Protein AF-A0A256YY49-F1 (afdb_monomer_lite)

pLDDT: mean 80.1, std 12.78, range [48.47, 95.75]

Secondary structure (DSSP, 8-state):
-HHHHHHHHHHHHHHHHHHHHHHHT-EEEEEEEEETTEEEEEEEESSS--EEEEEETTSGGG-SEEEEEEEEE-TTS-EEEEEEEEEBTTEEEEETHHHHHHHHHHHHHHHTTT--GGG-EEEEEEEEEEEETTEEEEEEEEEEEEHHHHHHT-

Foldseek 3Di:
DVVVVVVVVVVVVVVVVVVVVVQQPDWDFLDWFDDPQWIWTFTDGPNDAIKIKIAGNPPPQLQWKKKKWKWFQAPVRDIDTLDIFIDGSRMTIDRCPSVLVRLVRVVVVQVVVVHDQQPAWTWMWIWMWIQDPVGIDIDIDITTHRSCSNNVSD

Radius of gyration: 20.25 Å; chains: 1; bounding box: 56×56×43 Å

Structure (mmCIF, N/CA/C/O backbone):
data_AF-A0A256YY49-F1
#
_entry.id   AF-A0A256YY49-F1
#
loop_
_atom_site.group_PDB
_atom_site.id
_atom_site.type_symbol
_atom_site.label_atom_id
_atom_site.label_alt_id
_atom_site.label_comp_id
_atom_site.label_asym_id
_atom_site.label_entity_id
_atom_site.label_seq_id
_atom_site.pdbx_PDB_ins_code
_atom_site.Cartn_x
_atom_site.Cartn_y
_atom_site.Cartn_z
_atom_site.occupancy
_atom_site.B_iso_or_equiv
_atom_site.auth_seq_id
_atom_site.auth_comp_id
_atom_site.auth_asym_id
_atom_site.auth_atom_id
_atom_site.pdbx_PDB_model_num
ATOM 1 N N . MET A 1 1 ? 37.257 43.555 8.068 1.00 54.06 1 MET A N 1
ATOM 2 C CA . MET A 1 1 ? 36.412 42.591 8.815 1.00 54.06 1 MET A CA 1
ATOM 3 C C . MET A 1 1 ? 35.091 42.243 8.110 1.00 54.06 1 MET A C 1
ATOM 5 O O . MET A 1 1 ? 34.747 41.070 8.098 1.00 54.06 1 MET A O 1
ATOM 9 N N . GLY A 1 2 ? 34.393 43.181 7.447 1.00 57.31 2 GLY A N 1
ATOM 10 C CA . GLY A 1 2 ? 33.063 42.927 6.846 1.00 57.31 2 GLY A CA 1
ATOM 11 C C . GLY A 1 2 ? 32.983 41.907 5.692 1.00 57.31 2 GLY A C 1
ATOM 12 O O . GLY A 1 2 ? 32.001 41.183 5.590 1.00 57.31 2 GLY A O 1
ATOM 13 N N . ARG A 1 3 ? 34.029 41.765 4.863 1.00 58.84 3 ARG A N 1
ATOM 14 C CA . ARG A 1 3 ? 34.023 40.851 3.695 1.00 58.84 3 ARG A CA 1
ATOM 15 C C . ARG A 1 3 ? 34.008 39.357 4.057 1.00 58.84 3 ARG A C 1
ATOM 17 O O . ARG A 1 3 ? 33.450 38.565 3.314 1.00 58.84 3 ARG A O 1
ATOM 24 N N . ARG A 1 4 ? 34.602 38.971 5.197 1.00 58.81 4 ARG A N 1
ATOM 25 C CA . ARG A 1 4 ? 34.607 37.572 5.678 1.00 58.81 4 ARG A CA 1
ATOM 26 C C . ARG A 1 4 ? 33.250 37.165 6.260 1.00 58.81 4 ARG A C 1
ATOM 28 O O . ARG A 1 4 ? 32.815 36.042 6.049 1.00 58.81 4 ARG A O 1
ATOM 35 N N . ILE A 1 5 ? 32.562 38.096 6.925 1.00 62.00 5 ILE A N 1
ATOM 36 C CA . ILE A 1 5 ? 31.222 37.881 7.496 1.00 62.00 5 ILE A CA 1
ATOM 37 C C . ILE A 1 5 ? 30.175 37.747 6.379 1.00 62.00 5 ILE A C 1
ATOM 39 O O . ILE A 1 5 ? 29.324 36.867 6.436 1.00 62.00 5 ILE A O 1
ATOM 43 N N . LEU A 1 6 ? 30.299 38.544 5.312 1.00 64.56 6 LEU A N 1
ATOM 44 C CA . LEU A 1 6 ? 29.415 38.490 4.139 1.00 64.56 6 LEU A CA 1
ATOM 45 C C . LEU A 1 6 ? 29.473 37.164 3.362 1.00 64.56 6 LEU A C 1
ATOM 47 O O . LEU A 1 6 ? 28.496 36.817 2.711 1.00 64.56 6 LEU A O 1
ATOM 51 N N . ILE A 1 7 ? 30.582 36.420 3.438 1.00 73.62 7 ILE A N 1
ATOM 52 C CA . ILE A 1 7 ? 30.735 35.098 2.798 1.00 73.62 7 ILE A CA 1
ATOM 53 C C . ILE A 1 7 ? 30.249 33.970 3.724 1.00 73.62 7 ILE A C 1
ATOM 55 O O . ILE A 1 7 ? 29.753 32.951 3.253 1.00 73.62 7 ILE A O 1
ATOM 59 N N . LEU A 1 8 ? 30.328 34.156 5.044 1.00 78.44 8 LEU A N 1
ATOM 60 C CA . LEU A 1 8 ? 29.854 33.172 6.022 1.00 78.44 8 LEU A CA 1
ATOM 61 C C . LEU A 1 8 ? 28.327 33.019 6.015 1.00 78.44 8 LEU A C 1
ATOM 63 O O . LEU A 1 8 ? 27.832 31.906 6.153 1.00 78.44 8 LEU A O 1
ATOM 67 N N . ILE A 1 9 ? 27.585 34.111 5.814 1.00 82.88 9 ILE A N 1
ATOM 68 C CA . ILE A 1 9 ? 26.113 34.102 5.778 1.00 82.88 9 ILE A CA 1
ATOM 69 C C . ILE A 1 9 ? 25.551 33.188 4.669 1.00 82.88 9 ILE A C 1
ATOM 71 O O . ILE A 1 9 ? 24.741 32.318 4.993 1.00 82.88 9 ILE A O 1
ATOM 75 N N . PRO A 1 10 ? 25.956 33.304 3.386 1.00 82.19 10 PRO A N 1
ATOM 76 C CA . PRO A 1 10 ? 25.442 32.427 2.336 1.00 82.19 10 PRO A CA 1
ATOM 77 C C . PRO A 1 10 ? 25.858 30.967 2.537 1.00 82.19 10 PRO A C 1
ATOM 79 O O . PRO A 1 10 ? 25.055 30.080 2.268 1.00 82.19 10 PRO A O 1
ATOM 82 N N . ILE A 1 11 ? 27.056 30.698 3.069 1.00 84.75 11 ILE A N 1
ATOM 83 C CA . ILE A 1 11 ? 27.491 29.329 3.395 1.00 84.75 11 ILE A CA 1
ATOM 84 C C . ILE A 1 11 ? 26.609 28.733 4.498 1.00 84.75 11 ILE A C 1
ATOM 86 O O . ILE A 1 11 ? 26.159 27.596 4.375 1.00 84.75 11 ILE A O 1
ATOM 90 N N . LEU A 1 12 ? 26.316 29.501 5.550 1.00 87.12 12 LEU A N 1
ATOM 91 C CA . LEU A 1 12 ? 25.451 29.061 6.643 1.00 87.12 12 LEU A CA 1
ATOM 92 C C . LEU A 1 12 ? 24.020 28.789 6.155 1.00 87.12 12 LEU A C 1
ATOM 94 O O . LEU A 1 12 ? 23.436 27.776 6.524 1.00 87.12 12 LEU A O 1
ATOM 98 N N . LEU A 1 13 ? 23.476 29.649 5.289 1.00 84.31 13 LEU A N 1
ATOM 99 C CA . LEU A 1 13 ? 22.154 29.457 4.682 1.00 84.31 13 LEU A CA 1
ATOM 100 C C . LEU A 1 13 ? 22.101 28.219 3.782 1.00 84.31 13 LEU A C 1
ATOM 102 O O . LEU A 1 13 ? 21.095 27.513 3.765 1.00 84.31 13 LEU A O 1
ATOM 106 N N . LEU A 1 14 ? 23.177 27.937 3.047 1.00 85.31 14 LEU A N 1
ATOM 107 C CA . LEU A 1 14 ? 23.266 26.771 2.173 1.00 85.31 14 LEU A CA 1
ATOM 108 C C . LEU A 1 14 ? 23.368 25.481 2.996 1.00 85.31 14 LEU A C 1
ATOM 110 O O . LEU A 1 14 ? 22.629 24.536 2.739 1.00 85.31 14 LEU A O 1
ATOM 114 N N . MET A 1 15 ? 24.188 25.479 4.050 1.00 82.75 15 MET A N 1
ATOM 115 C CA . MET A 1 15 ? 24.263 24.378 5.016 1.00 82.75 15 MET A CA 1
ATOM 116 C C . MET A 1 15 ? 22.924 24.148 5.724 1.00 82.75 15 MET A C 1
ATOM 118 O O . MET A 1 15 ? 22.487 23.008 5.849 1.00 82.75 15 MET A O 1
ATOM 122 N N . PHE A 1 16 ? 22.238 25.217 6.135 1.00 83.44 16 PHE A N 1
ATOM 123 C CA . PHE A 1 16 ? 20.910 25.128 6.739 1.00 83.44 16 PHE A CA 1
ATOM 124 C C . PHE A 1 16 ? 19.890 24.526 5.767 1.00 83.44 16 PHE A C 1
ATOM 126 O O . PHE A 1 16 ? 19.182 23.596 6.138 1.00 83.44 16 PHE A O 1
ATOM 133 N N . ASN A 1 17 ? 19.869 24.970 4.506 1.00 76.44 17 ASN A N 1
ATOM 134 C CA . ASN A 1 17 ? 19.006 24.387 3.474 1.00 76.44 17 ASN A CA 1
ATOM 135 C C . ASN A 1 17 ? 19.292 22.901 3.238 1.00 76.44 17 ASN A C 1
ATOM 137 O O . ASN A 1 17 ? 18.356 22.117 3.113 1.00 76.44 17 ASN A O 1
ATOM 141 N N . VAL A 1 18 ? 20.565 22.497 3.199 1.00 76.81 18 VAL A N 1
ATOM 142 C CA . VAL A 1 18 ? 20.947 21.086 3.034 1.00 76.81 18 VAL A CA 1
ATOM 143 C C . VAL A 1 18 ? 20.463 20.249 4.215 1.00 76.81 18 VAL A C 1
ATOM 145 O O . VAL A 1 18 ? 19.882 19.189 4.003 1.00 76.81 18 VAL A O 1
ATOM 148 N N . VAL A 1 19 ? 20.643 20.729 5.448 1.00 76.00 19 VAL A N 1
ATOM 149 C CA . VAL A 1 19 ? 20.190 20.027 6.658 1.00 76.00 19 VAL A CA 1
ATOM 150 C C . VAL A 1 19 ? 18.664 19.942 6.713 1.00 76.00 19 VAL A C 1
ATOM 152 O O . VAL A 1 19 ? 18.126 18.875 6.991 1.00 76.00 19 VAL A O 1
ATOM 155 N N . VAL A 1 20 ? 17.958 21.030 6.399 1.00 68.25 20 VAL A N 1
ATOM 156 C CA . VAL A 1 20 ? 16.490 21.056 6.346 1.00 68.25 20 VAL A CA 1
ATOM 157 C C . VAL A 1 20 ? 15.970 20.107 5.265 1.00 68.25 20 VAL A C 1
ATOM 159 O O . VAL A 1 20 ? 15.093 19.300 5.552 1.00 68.25 20 VAL A O 1
ATOM 162 N N . ASN A 1 21 ? 16.550 20.113 4.061 1.00 60.00 21 ASN A N 1
ATOM 163 C CA . ASN A 1 21 ? 16.180 19.155 3.018 1.00 60.00 21 ASN A CA 1
ATOM 164 C C . ASN A 1 21 ? 16.488 17.714 3.422 1.00 60.00 21 ASN A C 1
ATOM 166 O O . ASN A 1 21 ? 15.679 16.830 3.157 1.00 60.00 21 ASN A O 1
ATOM 170 N N . ALA A 1 22 ? 17.629 17.457 4.060 1.00 61.94 22 ALA A N 1
ATOM 171 C CA . ALA A 1 22 ? 17.951 16.125 4.551 1.00 61.94 22 ALA A CA 1
ATOM 172 C C . ALA A 1 22 ? 16.899 15.654 5.562 1.00 61.94 22 ALA A C 1
ATOM 174 O O . ALA A 1 22 ? 16.396 14.550 5.409 1.00 61.94 22 ALA A O 1
ATOM 175 N N . LEU A 1 23 ? 16.510 16.509 6.518 1.00 58.78 23 LEU A N 1
ATOM 176 C CA . LEU A 1 23 ? 15.482 16.237 7.530 1.00 58.78 23 LEU A CA 1
ATOM 177 C C . LEU A 1 23 ? 14.086 16.011 6.931 1.00 58.78 23 LEU A C 1
ATOM 179 O O . LEU A 1 23 ? 13.388 15.094 7.357 1.00 58.78 23 LEU A O 1
ATOM 183 N N . ILE A 1 24 ? 13.681 16.812 5.941 1.00 55.12 24 ILE A N 1
ATOM 184 C CA . ILE A 1 24 ? 12.397 16.655 5.234 1.00 55.12 24 ILE A CA 1
ATOM 185 C C . ILE A 1 24 ? 12.346 15.322 4.477 1.00 55.12 24 ILE A C 1
ATOM 187 O O . ILE A 1 24 ? 11.301 14.676 4.451 1.00 55.12 24 ILE A O 1
ATOM 191 N N . ASN A 1 25 ? 13.475 14.891 3.911 1.00 55.78 25 ASN A N 1
ATOM 192 C CA . ASN A 1 25 ? 13.580 13.656 3.136 1.00 55.78 25 ASN A CA 1
ATOM 193 C C . ASN A 1 25 ? 13.935 12.417 3.980 1.00 55.78 25 ASN A C 1
ATOM 195 O O . ASN A 1 25 ? 14.171 11.351 3.410 1.00 55.78 25 ASN A O 1
ATOM 199 N N . ILE A 1 26 ? 13.979 12.515 5.318 1.00 59.94 26 ILE A N 1
ATOM 200 C CA . ILE A 1 26 ? 14.097 11.323 6.169 1.00 59.94 26 ILE A CA 1
ATOM 201 C C . ILE A 1 26 ? 12.796 10.531 6.049 1.00 59.94 26 ILE A C 1
ATOM 203 O O . ILE A 1 26 ? 11.771 10.902 6.621 1.00 59.94 26 ILE A O 1
ATOM 207 N N . GLU A 1 27 ? 12.860 9.428 5.309 1.00 63.06 27 GLU A N 1
ATOM 208 C CA . GLU A 1 27 ? 11.808 8.424 5.219 1.00 63.06 27 GLU A CA 1
ATOM 209 C C . GLU A 1 27 ? 12.081 7.307 6.234 1.00 63.06 27 GLU A C 1
ATOM 211 O O . GLU A 1 27 ? 13.087 6.601 6.148 1.00 63.06 27 GLU A O 1
ATOM 216 N N . ALA A 1 28 ? 11.176 7.119 7.193 1.00 59.12 28 ALA A N 1
ATOM 217 C CA . ALA A 1 28 ? 11.199 5.988 8.112 1.00 59.12 28 ALA A CA 1
ATOM 218 C C . ALA A 1 28 ? 10.183 4.924 7.659 1.00 59.12 28 ALA A C 1
ATOM 220 O O . ALA A 1 28 ? 9.021 5.262 7.404 1.00 59.12 28 ALA A O 1
ATOM 221 N N . PRO A 1 29 ? 10.570 3.640 7.554 1.00 62.69 29 PRO A N 1
ATOM 222 C CA . PRO A 1 29 ? 9.625 2.585 7.219 1.00 62.69 29 PRO A CA 1
ATOM 223 C C . PRO A 1 29 ? 8.646 2.357 8.375 1.00 62.69 29 PRO A C 1
ATOM 225 O O . PRO A 1 29 ? 9.047 2.005 9.480 1.00 62.69 29 PRO A O 1
ATOM 228 N N . ILE A 1 30 ? 7.353 2.532 8.102 1.00 61.28 30 ILE A N 1
ATOM 229 C CA . ILE A 1 30 ? 6.262 2.121 8.993 1.00 61.28 30 ILE A CA 1
ATOM 230 C C . ILE A 1 30 ? 6.048 0.607 8.867 1.00 61.28 30 ILE A C 1
ATOM 232 O O . ILE A 1 30 ? 5.884 -0.091 9.866 1.00 61.28 30 ILE A O 1
ATOM 236 N N . GLU A 1 31 ? 6.039 0.092 7.636 1.00 64.62 31 GLU A N 1
ATOM 237 C CA . GLU A 1 31 ? 5.813 -1.327 7.362 1.00 64.62 31 GLU A CA 1
ATOM 238 C C . GLU A 1 31 ? 6.545 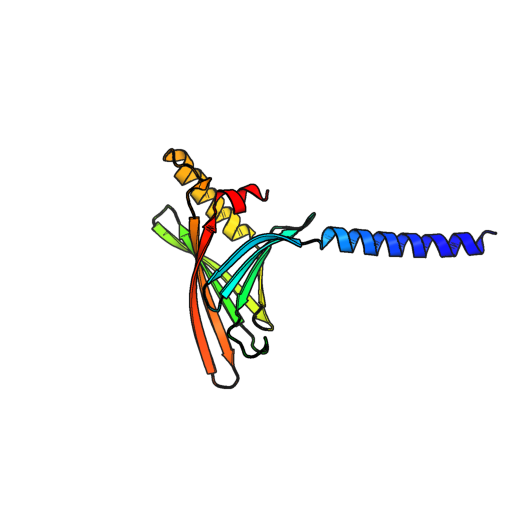-1.754 6.085 1.00 64.62 31 GLU A C 1
ATOM 240 O O . GLU A 1 31 ? 6.531 -1.044 5.080 1.00 64.62 31 GLU A O 1
ATOM 245 N N . VAL A 1 32 ? 7.203 -2.914 6.128 1.00 70.88 32 VAL A N 1
ATOM 246 C CA . VAL A 1 32 ? 7.855 -3.531 4.966 1.00 70.88 32 VAL A CA 1
ATOM 247 C C . VAL A 1 32 ? 7.292 -4.931 4.793 1.00 70.88 32 VAL A C 1
ATOM 249 O O . VAL A 1 32 ? 7.479 -5.805 5.638 1.00 70.88 32 VAL A O 1
ATOM 252 N N . CYS A 1 33 ? 6.618 -5.144 3.673 1.00 65.69 33 CYS A N 1
ATOM 253 C CA . CYS A 1 33 ? 5.908 -6.369 3.352 1.00 65.69 33 CYS A CA 1
ATOM 254 C C . CYS A 1 33 ? 6.493 -6.973 2.077 1.00 65.69 33 CYS A C 1
ATOM 256 O O . CYS A 1 33 ? 6.363 -6.391 1.004 1.00 65.69 33 CYS A O 1
ATOM 258 N N . THR A 1 34 ? 7.132 -8.142 2.165 1.00 71.75 34 THR A N 1
ATOM 259 C CA . THR A 1 34 ? 7.666 -8.843 0.983 1.00 71.75 34 THR A CA 1
ATOM 260 C C . THR A 1 34 ? 6.851 -10.095 0.691 1.00 71.75 34 THR A C 1
ATOM 262 O O . THR A 1 34 ? 6.750 -10.983 1.531 1.00 71.75 34 THR A O 1
ATOM 265 N N . TYR A 1 35 ? 6.301 -10.166 -0.520 1.00 66.44 35 TYR A N 1
ATOM 266 C CA . TYR A 1 35 ? 5.473 -11.261 -1.015 1.00 66.44 35 TYR A CA 1
ATOM 267 C C . TYR A 1 35 ? 5.995 -11.745 -2.370 1.00 66.44 35 TYR A C 1
ATOM 269 O O . TYR A 1 35 ? 5.605 -11.256 -3.434 1.00 66.44 35 TYR A O 1
ATOM 277 N N . GLY A 1 36 ? 6.898 -12.729 -2.328 1.00 71.69 36 GLY A N 1
ATOM 278 C CA . GLY A 1 36 ? 7.609 -13.218 -3.510 1.00 71.69 36 GLY A CA 1
ATOM 279 C C . GLY A 1 36 ? 8.416 -12.095 -4.159 1.00 71.69 36 GLY A C 1
ATOM 280 O O . GLY A 1 36 ? 9.283 -11.503 -3.521 1.00 71.69 36 GLY A O 1
ATOM 281 N N . ASN A 1 37 ? 8.080 -11.769 -5.407 1.00 72.25 37 ASN A N 1
ATOM 282 C CA . ASN A 1 37 ? 8.807 -10.786 -6.212 1.00 72.25 37 ASN A CA 1
ATOM 283 C C . ASN A 1 37 ? 8.311 -9.344 -5.998 1.00 72.25 37 ASN A C 1
ATOM 285 O O . ASN A 1 37 ? 8.785 -8.436 -6.673 1.00 72.25 37 ASN A O 1
ATOM 289 N N . VAL A 1 38 ? 7.368 -9.109 -5.077 1.00 72.31 38 VAL A N 1
ATOM 290 C CA . VAL A 1 38 ? 6.858 -7.769 -4.753 1.00 72.31 38 VAL A CA 1
ATOM 291 C C . VAL A 1 38 ? 7.203 -7.422 -3.312 1.00 72.31 38 VAL A C 1
ATOM 293 O O . VAL A 1 38 ? 6.830 -8.135 -2.383 1.00 72.31 38 VAL A O 1
ATOM 296 N N . THR A 1 39 ? 7.884 -6.301 -3.124 1.00 78.19 39 THR A N 1
ATOM 297 C CA . THR A 1 39 ? 8.129 -5.684 -1.824 1.00 78.19 39 THR A CA 1
ATOM 298 C C . THR A 1 39 ? 7.373 -4.370 -1.758 1.00 78.19 39 THR A C 1
ATOM 300 O O . THR A 1 39 ? 7.547 -3.495 -2.596 1.00 78.19 39 THR A O 1
ATOM 303 N N . VAL A 1 40 ? 6.542 -4.223 -0.741 1.00 73.94 40 VAL A N 1
ATOM 304 C CA . VAL A 1 40 ? 5.818 -2.997 -0.443 1.00 73.94 40 VAL A CA 1
ATOM 305 C C . VAL A 1 40 ? 6.454 -2.353 0.771 1.00 73.94 40 VAL A C 1
ATOM 307 O O . VAL A 1 40 ? 6.511 -2.965 1.836 1.00 73.94 40 VAL A O 1
ATOM 310 N N . ASN A 1 41 ? 6.900 -1.115 0.608 1.00 77.75 41 ASN A N 1
ATOM 311 C CA . ASN A 1 41 ? 7.389 -0.283 1.690 1.00 77.75 41 ASN A CA 1
ATOM 312 C C . ASN A 1 41 ? 6.370 0.817 1.944 1.00 77.75 41 ASN A C 1
ATOM 314 O O . ASN A 1 41 ? 6.095 1.638 1.068 1.00 77.75 41 ASN A O 1
ATOM 318 N N . TYR A 1 42 ? 5.848 0.858 3.157 1.00 68.12 42 TYR A N 1
ATOM 319 C CA . TYR A 1 42 ? 5.105 1.997 3.642 1.00 68.12 42 TYR A CA 1
ATOM 320 C C . TYR A 1 42 ? 6.041 2.917 4.407 1.00 68.12 42 TYR A C 1
ATOM 322 O O . TYR A 1 42 ? 6.632 2.514 5.409 1.00 68.12 42 TYR A O 1
ATOM 330 N N . LEU A 1 43 ? 6.213 4.132 3.902 1.00 70.31 43 LEU A N 1
ATOM 331 C CA . LEU A 1 43 ? 7.204 5.081 4.382 1.00 70.31 43 LEU A CA 1
ATOM 332 C C . LEU A 1 43 ? 6.496 6.313 4.943 1.00 70.31 43 LEU A C 1
ATOM 334 O O . LEU A 1 43 ? 5.569 6.846 4.330 1.00 70.31 43 LEU A O 1
ATOM 338 N N . ARG A 1 44 ? 6.958 6.782 6.101 1.00 67.69 44 ARG A N 1
ATOM 339 C CA . ARG A 1 44 ? 6.607 8.089 6.658 1.00 67.69 44 ARG A CA 1
ATOM 340 C C . ARG A 1 44 ? 7.773 9.028 6.433 1.00 67.69 44 ARG A C 1
ATOM 342 O O . ARG A 1 44 ? 8.864 8.748 6.927 1.00 67.69 44 ARG A O 1
ATOM 349 N N . GLY A 1 45 ? 7.552 10.139 5.745 1.00 59.50 45 GLY A N 1
ATOM 350 C CA . GLY A 1 45 ? 8.498 11.243 5.837 1.00 59.50 45 GLY A CA 1
ATOM 351 C C . GLY A 1 45 ? 8.320 11.995 7.150 1.00 59.50 45 GLY A C 1
ATOM 352 O O . GLY A 1 45 ? 7.201 12.126 7.646 1.00 59.50 45 GLY A O 1
ATOM 353 N N . LEU A 1 46 ? 9.412 12.510 7.715 1.00 55.66 46 LEU A N 1
ATOM 354 C CA . LEU A 1 46 ? 9.362 13.292 8.957 1.00 55.66 46 LEU A CA 1
ATOM 355 C C . LEU A 1 46 ? 8.467 14.544 8.825 1.00 55.66 46 LEU A C 1
ATOM 357 O O . LEU A 1 46 ? 7.808 14.941 9.783 1.00 55.66 46 LEU A O 1
ATOM 361 N N . PHE A 1 47 ? 8.428 15.132 7.623 1.00 55.41 47 PHE A N 1
ATOM 362 C CA . PHE A 1 47 ? 7.641 16.322 7.273 1.00 55.41 47 PHE A CA 1
ATOM 363 C C . PHE A 1 47 ? 6.878 16.184 5.940 1.00 55.41 47 PHE A C 1
ATOM 365 O O . PHE A 1 47 ? 6.390 17.184 5.415 1.00 55.41 47 PHE A O 1
ATOM 372 N N . SER A 1 48 ? 6.788 14.979 5.365 1.00 59.25 48 SER A N 1
ATOM 373 C CA . SER A 1 48 ? 6.093 14.730 4.091 1.00 59.25 48 SER A CA 1
ATOM 374 C C . SER A 1 48 ? 4.920 13.758 4.251 1.00 59.25 48 SER A C 1
ATOM 376 O O . SER A 1 48 ? 4.791 13.070 5.267 1.00 59.25 48 SER A O 1
ATOM 378 N N . GLU A 1 49 ? 4.024 13.738 3.258 1.00 67.19 49 GLU A N 1
ATOM 379 C CA . GLU A 1 49 ? 2.913 12.783 3.216 1.00 67.19 49 GLU A CA 1
ATOM 380 C C . GLU A 1 49 ? 3.431 11.338 3.258 1.00 67.19 49 GLU A C 1
ATOM 382 O O . GLU A 1 49 ? 4.527 11.032 2.791 1.00 67.19 49 GLU A O 1
ATOM 387 N N . GLN A 1 50 ? 2.626 10.427 3.806 1.00 71.44 50 GLN A N 1
ATOM 388 C CA . GLN A 1 50 ? 2.952 9.003 3.780 1.00 71.44 50 GLN A CA 1
ATOM 389 C C . GLN A 1 50 ? 3.033 8.516 2.325 1.00 71.44 50 GLN A C 1
ATOM 391 O O . GLN A 1 50 ? 2.133 8.760 1.515 1.00 71.44 50 GLN A O 1
ATOM 396 N N . VAL A 1 51 ? 4.109 7.800 2.000 1.00 71.62 51 VAL A N 1
ATOM 397 C CA . VAL A 1 51 ? 4.365 7.271 0.658 1.00 71.62 51 VAL A CA 1
ATOM 398 C C . VAL A 1 51 ? 4.236 5.757 0.689 1.00 71.62 51 VAL A C 1
ATOM 400 O O . VAL A 1 51 ? 4.854 5.068 1.502 1.00 71.62 51 VAL A O 1
ATOM 403 N N . PHE A 1 52 ? 3.444 5.228 -0.237 1.00 78.50 52 PHE A N 1
ATOM 404 C CA . PHE A 1 52 ? 3.359 3.800 -0.493 1.00 78.50 52 PHE A CA 1
ATOM 405 C C . PHE A 1 52 ? 4.300 3.478 -1.658 1.00 78.50 52 PHE A C 1
ATOM 407 O O . PHE A 1 52 ? 4.083 3.917 -2.783 1.00 78.50 52 PHE A O 1
ATOM 414 N N . ARG A 1 53 ? 5.394 2.762 -1.401 1.00 82.19 53 ARG A N 1
ATOM 415 C CA . ARG A 1 53 ? 6.374 2.387 -2.427 1.00 82.19 53 ARG A CA 1
ATOM 416 C C . ARG A 1 53 ? 6.231 0.910 -2.748 1.00 82.19 53 ARG A C 1
ATOM 418 O O . ARG A 1 53 ? 6.348 0.067 -1.864 1.00 82.19 53 ARG A O 1
ATOM 425 N N . VAL A 1 54 ? 6.031 0.595 -4.019 1.00 77.69 54 VAL A N 1
ATOM 426 C CA . VAL A 1 54 ? 5.985 -0.782 -4.515 1.00 77.69 54 VAL A CA 1
ATOM 427 C C . VAL A 1 54 ? 7.263 -1.046 -5.294 1.00 77.69 54 VAL A C 1
ATOM 429 O O . VAL A 1 54 ? 7.594 -0.319 -6.223 1.00 77.69 54 VAL A O 1
ATOM 432 N N . ILE A 1 55 ? 7.993 -2.077 -4.895 1.00 78.00 55 ILE A N 1
ATOM 433 C CA . ILE A 1 55 ? 9.238 -2.524 -5.510 1.00 78.00 55 ILE A CA 1
ATOM 434 C C . ILE A 1 55 ? 8.987 -3.908 -6.090 1.00 78.00 55 ILE A C 1
ATOM 436 O O . ILE A 1 55 ? 8.624 -4.838 -5.372 1.00 78.00 55 ILE A O 1
ATOM 440 N N . ILE A 1 56 ? 9.205 -4.057 -7.387 1.00 75.06 56 ILE A N 1
ATOM 441 C CA . ILE A 1 56 ? 9.010 -5.306 -8.112 1.00 75.06 56 ILE A CA 1
ATOM 442 C C . ILE A 1 56 ? 10.389 -5.849 -8.472 1.00 75.06 56 ILE A C 1
ATOM 444 O O . ILE A 1 56 ? 11.078 -5.335 -9.348 1.00 75.06 56 ILE A O 1
ATOM 448 N N . ARG A 1 57 ? 10.802 -6.895 -7.755 1.00 66.12 57 ARG A N 1
ATOM 449 C CA . ARG A 1 57 ? 12.139 -7.505 -7.807 1.00 66.12 57 ARG A CA 1
ATOM 450 C C . ARG A 1 57 ? 12.345 -8.465 -8.985 1.00 66.12 57 ARG A C 1
ATOM 452 O O . ARG A 1 57 ? 13.411 -9.055 -9.092 1.00 66.12 57 ARG A O 1
ATOM 459 N N . ASP A 1 58 ? 11.350 -8.620 -9.855 1.00 59.56 58 ASP A N 1
ATOM 460 C CA . ASP A 1 58 ? 11.367 -9.590 -10.966 1.00 59.56 58 ASP A CA 1
ATOM 461 C C . ASP A 1 58 ? 12.062 -9.074 -12.236 1.00 59.56 58 ASP A C 1
ATOM 463 O O . ASP A 1 58 ? 12.444 -9.816 -13.137 1.00 59.56 58 ASP A O 1
ATOM 467 N N . SER A 1 59 ? 12.238 -7.763 -12.334 1.00 51.31 59 SER A N 1
ATOM 468 C CA . SER A 1 59 ? 12.812 -7.137 -13.514 1.00 51.31 59 SER A CA 1
ATOM 469 C C . SER A 1 59 ? 14.332 -7.158 -13.364 1.00 51.31 59 SER A C 1
ATOM 471 O O . SER A 1 59 ? 14.855 -6.323 -12.635 1.00 51.31 59 SER A O 1
ATOM 473 N N . LEU A 1 60 ? 15.021 -8.115 -13.995 1.00 52.84 60 LEU A N 1
ATOM 474 C CA . LEU A 1 60 ? 16.438 -8.079 -14.413 1.00 52.84 60 LEU A CA 1
ATOM 475 C C . LEU A 1 60 ? 17.190 -6.777 -14.027 1.00 52.84 60 LEU A C 1
ATOM 477 O O . LEU A 1 60 ? 17.339 -5.877 -14.849 1.00 52.84 60 LEU A O 1
ATOM 481 N N . ASN A 1 61 ? 17.633 -6.655 -12.768 1.00 54.78 61 ASN A N 1
ATOM 482 C CA . ASN A 1 61 ? 18.340 -5.478 -12.229 1.00 54.78 61 ASN A CA 1
ATOM 483 C C . ASN A 1 61 ? 17.648 -4.105 -12.404 1.00 54.78 61 ASN A C 1
ATOM 485 O O . ASN A 1 61 ? 18.320 -3.102 -12.623 1.00 54.78 61 ASN A O 1
ATOM 489 N N . GLY A 1 62 ? 16.321 -4.030 -12.282 1.00 58.31 62 GLY A N 1
ATOM 490 C CA . GLY A 1 62 ? 15.591 -2.758 -12.326 1.00 58.31 62 GLY A CA 1
ATOM 491 C C . GLY A 1 62 ? 15.735 -2.033 -13.666 1.00 58.31 62 GLY A C 1
ATOM 492 O O . GLY A 1 62 ? 15.925 -0.827 -13.687 1.00 58.31 62 GLY A O 1
ATOM 493 N N . ALA A 1 63 ? 15.700 -2.749 -14.790 1.00 65.19 63 ALA A N 1
ATOM 494 C CA . ALA A 1 63 ? 15.853 -2.138 -16.114 1.00 65.19 63 ALA A CA 1
ATOM 495 C C . ALA A 1 63 ? 14.521 -1.818 -16.816 1.00 65.19 63 ALA A C 1
ATOM 497 O O . ALA A 1 63 ? 14.530 -1.198 -17.878 1.00 65.19 63 ALA A O 1
ATOM 498 N N . TYR A 1 64 ? 13.383 -2.264 -16.273 1.00 77.19 64 TYR A N 1
ATOM 499 C CA . TYR A 1 64 ? 12.106 -2.208 -16.983 1.00 77.19 64 TYR A CA 1
ATOM 500 C C . TYR A 1 64 ? 11.099 -1.266 -16.338 1.00 77.19 64 TYR A C 1
ATOM 502 O O . TYR A 1 64 ? 10.953 -1.211 -15.113 1.00 77.19 64 TYR A O 1
ATOM 510 N N . SER A 1 65 ? 10.369 -0.556 -17.200 1.00 83.56 65 SER A N 1
ATOM 511 C CA . SER A 1 65 ? 9.220 0.248 -16.808 1.00 83.56 65 SER A CA 1
ATOM 512 C C . SER A 1 65 ? 8.081 -0.660 -16.364 1.00 83.56 65 SER A C 1
ATOM 514 O O . SER A 1 65 ? 7.808 -1.704 -16.970 1.00 83.56 65 SER A O 1
ATOM 516 N N . VAL A 1 66 ? 7.403 -0.246 -15.300 1.00 88.25 66 VAL A N 1
ATOM 517 C CA . VAL A 1 66 ? 6.320 -1.022 -14.710 1.00 88.25 66 VAL A CA 1
ATOM 518 C C . VAL A 1 66 ? 5.117 -0.133 -14.480 1.00 88.25 66 VAL A C 1
ATOM 520 O O . VAL A 1 66 ? 5.234 0.952 -13.921 1.00 88.25 66 VAL A O 1
ATOM 523 N N . VAL A 1 67 ? 3.943 -0.604 -14.880 1.00 90.56 67 VAL A N 1
ATOM 524 C CA . VAL A 1 67 ? 2.670 0.041 -14.562 1.00 90.56 67 VAL A CA 1
ATOM 525 C C . VAL A 1 67 ? 2.020 -0.743 -13.436 1.00 90.56 67 VAL A C 1
ATOM 527 O O . VAL A 1 67 ? 1.744 -1.926 -13.602 1.00 90.56 67 VAL A O 1
ATOM 530 N N . VAL A 1 68 ? 1.778 -0.105 -12.295 1.00 91.25 68 VAL A N 1
ATOM 531 C CA . VAL A 1 68 ? 1.112 -0.710 -11.139 1.00 91.25 68 VAL A CA 1
ATOM 532 C C . VAL A 1 68 ? -0.263 -0.095 -10.953 1.00 91.25 68 VAL A C 1
ATOM 534 O O . VAL A 1 68 ? -0.383 1.104 -10.713 1.00 91.25 68 VAL A O 1
ATOM 537 N N . THR A 1 69 ? -1.290 -0.933 -10.978 1.00 93.56 69 THR A N 1
ATOM 538 C CA . THR A 1 69 ? -2.640 -0.589 -10.546 1.00 93.56 69 THR A CA 1
ATOM 539 C C . THR A 1 69 ? -2.916 -1.212 -9.186 1.00 93.56 69 THR A C 1
ATOM 541 O O . THR A 1 69 ? -2.658 -2.397 -8.955 1.00 93.56 69 THR A O 1
ATOM 544 N N . ILE A 1 70 ? -3.443 -0.406 -8.270 1.00 94.00 70 ILE A N 1
ATOM 545 C CA . ILE A 1 70 ? -3.731 -0.825 -6.901 1.00 94.00 70 ILE A CA 1
ATOM 546 C C . ILE A 1 70 ? -5.230 -0.897 -6.696 1.00 94.00 70 ILE A C 1
ATOM 548 O O . ILE A 1 70 ? -5.952 0.049 -7.010 1.00 94.00 70 ILE A O 1
ATOM 552 N N . TYR A 1 71 ? -5.670 -1.982 -6.075 1.00 94.81 71 TYR A N 1
ATOM 553 C CA . TYR A 1 71 ? -7.041 -2.167 -5.642 1.00 94.81 71 TYR A CA 1
ATOM 554 C C . TYR A 1 71 ? -7.100 -2.507 -4.160 1.00 94.81 71 TYR A C 1
ATOM 556 O O . TYR A 1 71 ? -6.160 -3.049 -3.578 1.00 94.81 71 TYR A O 1
ATOM 564 N N . VAL A 1 72 ? -8.242 -2.233 -3.550 1.00 94.69 72 VAL A N 1
ATOM 565 C CA . VAL A 1 72 ? -8.541 -2.651 -2.184 1.00 94.69 72 VAL A CA 1
ATOM 566 C C . VAL A 1 72 ? -9.955 -3.208 -2.129 1.00 94.69 72 VAL A C 1
ATOM 568 O O . VAL A 1 72 ? -10.868 -2.687 -2.772 1.00 94.69 72 VAL A O 1
ATOM 571 N N . TRP A 1 73 ? -10.135 -4.285 -1.371 1.00 92.56 73 TRP A N 1
ATOM 572 C CA . TRP A 1 73 ? -11.469 -4.771 -1.043 1.00 92.56 73 TRP A CA 1
ATOM 573 C C . TRP A 1 73 ? -12.076 -3.837 -0.001 1.00 92.56 73 TRP A C 1
ATOM 575 O O . TRP A 1 73 ? -11.462 -3.623 1.038 1.00 92.56 73 TRP A O 1
ATOM 585 N N . MET A 1 74 ? -13.260 -3.291 -0.251 1.00 94.81 74 MET A N 1
ATOM 586 C CA . MET A 1 74 ? -13.935 -2.337 0.630 1.00 94.81 74 MET A CA 1
ATOM 587 C C . MET A 1 74 ? -14.965 -3.026 1.545 1.00 94.81 74 MET A C 1
ATOM 589 O O . MET A 1 74 ? -15.500 -4.084 1.197 1.00 94.81 74 MET A O 1
ATOM 593 N N . PRO A 1 75 ? -15.317 -2.434 2.703 1.00 92.81 75 PRO A N 1
ATOM 594 C CA . PRO A 1 75 ? -16.310 -3.014 3.615 1.00 92.81 75 PRO A CA 1
ATOM 595 C C . PRO A 1 75 ? -17.688 -3.244 2.974 1.00 92.81 75 PRO A C 1
ATOM 597 O O . PRO A 1 75 ? -18.429 -4.137 3.380 1.00 92.81 75 PRO A O 1
ATOM 600 N N . ASN A 1 76 ? -18.021 -2.455 1.949 1.00 92.50 76 ASN A N 1
ATOM 601 C CA . ASN A 1 76 ? -19.258 -2.554 1.172 1.00 92.50 76 ASN A CA 1
ATOM 602 C C . ASN A 1 76 ? -19.272 -3.723 0.161 1.00 92.50 76 ASN A C 1
ATOM 604 O O . ASN A 1 76 ? -20.249 -3.860 -0.569 1.00 92.50 76 ASN A O 1
ATOM 608 N N . ARG A 1 77 ? -18.243 -4.588 0.160 1.00 90.50 77 ARG A N 1
ATOM 609 C CA . ARG A 1 77 ? -18.052 -5.749 -0.738 1.00 90.50 77 ARG A CA 1
ATOM 610 C C . ARG A 1 77 ? -17.601 -5.407 -2.158 1.00 90.50 77 ARG A C 1
ATOM 612 O O . ARG A 1 77 ? -17.506 -6.310 -2.984 1.00 90.50 77 ARG A O 1
ATOM 619 N N . GLU A 1 78 ? -17.290 -4.149 -2.441 1.00 93.81 78 GLU A N 1
ATOM 620 C CA . GLU A 1 78 ? -16.749 -3.746 -3.737 1.00 93.81 78 GLU A CA 1
ATOM 621 C C . GLU A 1 78 ? -15.219 -3.808 -3.744 1.00 93.81 78 GLU A C 1
ATOM 623 O O . GLU A 1 78 ? -14.558 -3.597 -2.726 1.00 93.81 78 GLU A O 1
ATOM 628 N N . VAL A 1 79 ? -14.641 -4.061 -4.918 1.00 92.75 79 VAL A N 1
ATOM 629 C CA . VAL A 1 79 ? -13.205 -3.886 -5.153 1.00 92.75 79 VAL A CA 1
ATOM 630 C C . VAL A 1 79 ? -13.007 -2.507 -5.765 1.00 92.75 79 VAL A C 1
ATOM 632 O O . VAL A 1 79 ? -13.475 -2.238 -6.869 1.00 92.75 79 VAL A O 1
ATOM 635 N N . LYS A 1 80 ? -12.323 -1.623 -5.040 1.00 94.75 80 LYS A N 1
ATOM 636 C CA . LYS A 1 80 ? -12.117 -0.230 -5.440 1.00 94.75 80 LYS A CA 1
ATOM 637 C C . LYS A 1 80 ? -10.717 -0.048 -6.004 1.00 94.75 80 LYS A C 1
ATOM 639 O O . LYS A 1 80 ? -9.739 -0.364 -5.325 1.00 94.75 80 LYS A O 1
ATOM 644 N N . GLU A 1 81 ? -10.618 0.493 -7.216 1.00 95.00 81 GLU A N 1
ATOM 645 C CA . GLU A 1 81 ? -9.342 0.955 -7.765 1.00 95.00 81 GLU A CA 1
ATOM 646 C C . GLU A 1 81 ? -8.893 2.216 -7.015 1.00 95.00 81 GLU A C 1
ATOM 648 O O . GLU A 1 81 ? -9.616 3.212 -6.920 1.00 95.00 81 GLU A O 1
ATOM 653 N N . LEU A 1 82 ? -7.683 2.174 -6.467 1.00 92.06 82 LEU A N 1
ATOM 654 C CA . LEU A 1 82 ? -7.047 3.319 -5.826 1.00 92.06 82 LEU A CA 1
ATOM 655 C C . LEU A 1 82 ? -6.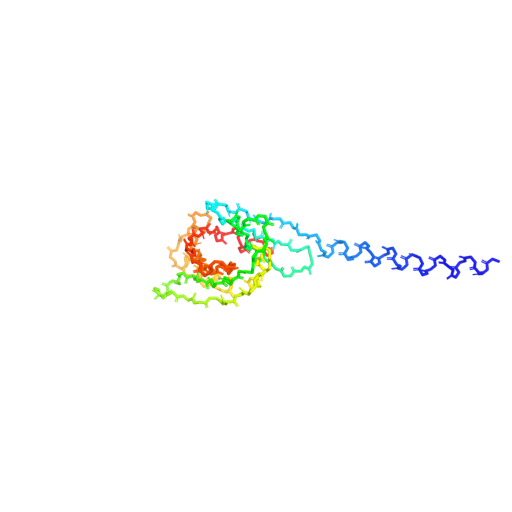273 4.148 -6.857 1.00 92.06 82 LEU A C 1
ATOM 657 O O . LEU A 1 82 ? -6.249 5.376 -6.781 1.00 92.06 82 LEU A O 1
ATOM 661 N N . GLY A 1 83 ? -5.718 3.510 -7.878 1.00 92.19 83 GLY A N 1
ATOM 662 C CA . GLY A 1 83 ? -5.188 4.195 -9.047 1.00 92.19 83 GLY A CA 1
ATOM 663 C C . GLY A 1 83 ? -4.145 3.376 -9.780 1.00 92.19 83 GLY A C 1
ATOM 664 O O . GLY A 1 83 ? -3.732 2.309 -9.319 1.00 92.19 83 GLY A O 1
ATOM 665 N N . THR A 1 84 ? -3.701 3.941 -10.897 1.00 93.06 84 THR A N 1
ATOM 666 C CA . THR A 1 84 ? -2.676 3.383 -11.772 1.00 93.06 84 THR A CA 1
ATOM 667 C C . THR A 1 84 ? -1.471 4.315 -11.812 1.00 93.06 84 THR A C 1
ATOM 669 O O . THR A 1 84 ? -1.615 5.526 -11.980 1.00 93.06 84 THR A O 1
ATOM 672 N N . TYR A 1 85 ? -0.283 3.746 -11.638 1.00 90.38 85 TYR A N 1
ATOM 673 C CA . TYR A 1 85 ? 0.963 4.470 -11.435 1.00 90.38 85 TYR A CA 1
ATOM 674 C C . TYR A 1 85 ? 2.051 3.881 -12.321 1.00 90.38 85 TYR A C 1
ATOM 676 O O . TYR A 1 85 ? 2.230 2.665 -12.373 1.00 90.38 85 TYR A O 1
ATOM 684 N N . LEU A 1 86 ? 2.788 4.752 -13.001 1.00 89.62 86 LEU A N 1
ATOM 685 C CA . LEU A 1 86 ? 3.977 4.367 -13.744 1.00 89.62 86 LEU A CA 1
ATOM 686 C C . LEU A 1 86 ? 5.183 4.435 -12.809 1.00 89.62 86 LEU A C 1
ATOM 688 O O . LEU A 1 86 ? 5.379 5.425 -12.104 1.00 89.62 86 LEU A O 1
ATOM 692 N N . GLY A 1 87 ? 5.981 3.382 -12.814 1.00 84.62 87 GLY A N 1
ATOM 693 C CA . GLY A 1 87 ? 7.279 3.345 -12.175 1.00 84.62 87 GLY A CA 1
ATOM 694 C C . GLY A 1 87 ? 8.379 3.036 -13.167 1.00 84.62 87 GLY A C 1
ATOM 695 O O . GLY A 1 87 ? 8.159 2.432 -14.222 1.00 84.62 87 GLY A O 1
ATOM 696 N N . ASP A 1 88 ? 9.573 3.452 -12.782 1.00 81.12 88 ASP A N 1
ATOM 697 C CA . ASP A 1 88 ? 10.797 3.188 -13.510 1.00 81.12 88 ASP A CA 1
ATOM 698 C C . ASP A 1 88 ? 11.685 2.263 -12.684 1.00 81.12 88 ASP A C 1
ATOM 700 O O . ASP A 1 88 ? 11.595 2.220 -11.453 1.00 81.12 88 ASP A O 1
ATOM 704 N N . ALA A 1 89 ? 12.512 1.483 -13.367 1.00 81.50 89 ALA A N 1
ATOM 705 C CA . ALA A 1 89 ? 13.436 0.549 -12.746 1.00 81.50 89 ALA A CA 1
ATOM 706 C C . ALA A 1 89 ? 12.800 -0.429 -11.731 1.00 81.50 89 ALA A C 1
ATOM 708 O O . ALA A 1 89 ? 13.406 -0.795 -10.722 1.00 81.50 89 ALA A O 1
ATOM 709 N N . GLY A 1 90 ? 11.554 -0.852 -11.970 1.00 76.12 90 GLY A N 1
ATOM 710 C CA . GLY A 1 90 ? 10.811 -1.715 -11.045 1.00 76.12 90 GLY A CA 1
ATOM 711 C C . GLY A 1 90 ? 10.381 -1.047 -9.730 1.00 76.12 90 GLY A C 1
ATOM 712 O O . GLY A 1 90 ? 9.902 -1.746 -8.836 1.00 76.12 90 GLY A O 1
ATOM 713 N N . VAL A 1 91 ? 10.519 0.276 -9.588 1.00 82.38 91 VAL A N 1
ATOM 714 C CA . VAL A 1 91 ? 10.101 1.035 -8.401 1.00 82.38 91 VAL A CA 1
ATOM 715 C C . VAL A 1 91 ? 8.952 1.972 -8.752 1.00 82.38 91 VAL A C 1
ATOM 717 O O . VAL A 1 91 ? 9.054 2.808 -9.646 1.00 82.38 91 VAL A O 1
ATOM 720 N N . VAL A 1 92 ? 7.857 1.864 -8.002 1.00 84.50 92 VAL A N 1
ATOM 721 C CA . VAL A 1 92 ? 6.670 2.706 -8.162 1.00 84.50 92 VAL A CA 1
ATOM 722 C C . VAL A 1 92 ? 6.396 3.474 -6.877 1.00 84.50 92 VAL A C 1
ATOM 724 O O . VAL A 1 92 ? 6.291 2.886 -5.796 1.00 84.50 92 VAL A O 1
ATOM 727 N N . TYR A 1 93 ? 6.256 4.791 -7.004 1.00 83.38 93 TYR A N 1
ATOM 728 C CA . TYR A 1 93 ?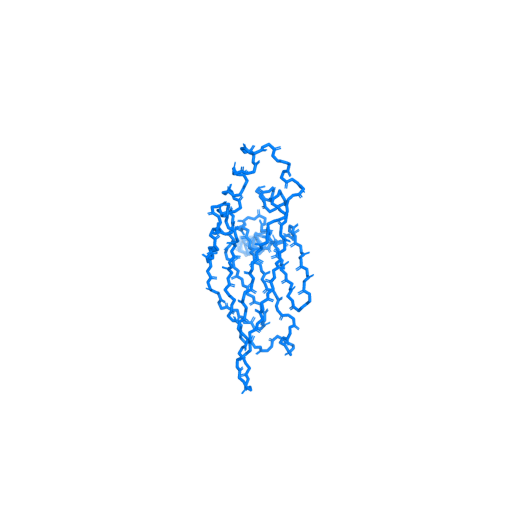 5.880 5.689 -5.917 1.00 83.38 93 TYR A CA 1
ATOM 729 C C . TYR A 1 93 ? 4.389 5.994 -6.013 1.00 83.38 93 TYR A C 1
ATOM 731 O O . TYR A 1 93 ? 3.908 6.496 -7.027 1.00 83.38 93 TYR A O 1
ATOM 739 N N . ILE A 1 94 ? 3.657 5.693 -4.948 1.00 84.00 94 ILE A N 1
ATOM 740 C CA . ILE A 1 94 ? 2.212 5.868 -4.877 1.00 84.00 94 ILE A CA 1
ATOM 741 C C . ILE A 1 94 ? 1.881 6.828 -3.739 1.00 84.00 94 ILE A C 1
ATOM 743 O O . ILE A 1 94 ? 2.287 6.632 -2.591 1.00 84.00 94 ILE A O 1
ATOM 747 N N . ASN A 1 95 ? 1.091 7.856 -4.056 1.00 79.69 95 ASN A N 1
ATOM 748 C CA . ASN A 1 95 ? 0.508 8.724 -3.040 1.00 79.69 95 ASN A CA 1
ATOM 749 C C . ASN A 1 95 ? -0.487 7.913 -2.191 1.00 79.69 95 ASN A C 1
ATOM 751 O O . ASN A 1 95 ? -1.463 7.365 -2.714 1.00 79.69 95 ASN A O 1
ATOM 755 N N . ALA A 1 96 ? -0.250 7.846 -0.878 1.00 83.62 96 ALA A N 1
ATOM 756 C CA . ALA A 1 96 ? -1.034 7.004 0.017 1.00 83.62 96 ALA A CA 1
ATOM 757 C C . ALA A 1 96 ? -2.413 7.582 0.375 1.00 83.62 96 ALA A C 1
ATOM 759 O O . ALA A 1 96 ? -3.192 6.888 1.018 1.00 83.62 96 ALA A O 1
ATOM 760 N N . THR A 1 97 ? -2.765 8.803 -0.036 1.00 87.38 97 THR A N 1
ATOM 761 C CA . THR A 1 97 ? -4.017 9.476 0.363 1.00 87.38 97 THR A CA 1
ATOM 762 C C . THR A 1 97 ? -5.252 8.622 0.093 1.00 87.38 97 THR A C 1
ATOM 764 O O . THR A 1 97 ? -6.088 8.438 0.975 1.00 87.38 97 THR A O 1
ATOM 767 N N . LYS A 1 98 ? -5.362 8.029 -1.102 1.00 89.50 98 LYS A N 1
ATOM 768 C CA . LYS A 1 98 ? -6.511 7.176 -1.447 1.00 89.50 98 LYS A CA 1
ATOM 769 C C . LYS A 1 98 ? -6.530 5.865 -0.657 1.00 89.50 98 LYS A C 1
ATOM 771 O O . LYS A 1 98 ? -7.604 5.408 -0.271 1.00 89.50 98 LYS A O 1
ATOM 776 N N . LEU A 1 99 ? -5.355 5.296 -0.383 1.00 89.69 99 LEU A N 1
ATOM 777 C CA . LEU A 1 99 ? -5.207 4.115 0.468 1.00 89.69 99 LEU A CA 1
ATOM 778 C C . LEU A 1 99 ? -5.636 4.423 1.908 1.00 89.69 99 LEU A C 1
ATOM 780 O O . LEU A 1 99 ? -6.419 3.681 2.491 1.00 89.69 99 LEU A O 1
ATOM 784 N N . LEU A 1 100 ? -5.189 5.553 2.454 1.00 89.69 100 LEU A N 1
ATOM 785 C CA . LEU A 1 100 ? -5.553 6.025 3.785 1.00 89.69 100 LEU A CA 1
ATOM 786 C C . LEU A 1 100 ? -7.047 6.284 3.919 1.00 89.69 100 LEU A C 1
ATOM 788 O O . LEU A 1 100 ? -7.629 5.935 4.942 1.00 89.69 100 LEU A O 1
ATOM 792 N N . THR A 1 101 ? -7.681 6.864 2.902 1.00 91.94 101 THR A N 1
ATOM 793 C CA . THR A 1 101 ? -9.138 7.029 2.882 1.00 91.94 101 THR A CA 1
ATOM 794 C C . THR A 1 101 ? -9.839 5.678 2.961 1.00 91.94 101 THR A C 1
ATOM 796 O O . THR A 1 101 ? -10.672 5.485 3.843 1.00 91.94 101 THR A O 1
ATOM 799 N N . ALA A 1 102 ? -9.440 4.708 2.133 1.00 93.12 102 ALA A N 1
ATOM 800 C CA . ALA A 1 102 ? -10.005 3.361 2.194 1.00 93.12 102 ALA A CA 1
ATOM 801 C C . ALA A 1 102 ? -9.779 2.688 3.562 1.00 93.12 102 ALA A C 1
ATOM 803 O O . ALA A 1 102 ? -10.657 2.001 4.082 1.00 93.12 102 ALA A O 1
ATOM 804 N N . PHE A 1 103 ? -8.620 2.913 4.181 1.00 92.94 103 PHE A N 1
ATOM 805 C CA . PHE A 1 103 ? -8.291 2.361 5.495 1.00 92.94 103 PHE A CA 1
ATOM 806 C C . PHE A 1 103 ? -9.108 3.028 6.609 1.00 92.94 103 PHE A C 1
ATOM 808 O O . PHE A 1 103 ? -9.541 2.353 7.540 1.00 92.94 103 PHE A O 1
ATOM 815 N N . LYS A 1 104 ? -9.401 4.328 6.509 1.00 93.62 104 LYS A N 1
ATOM 816 C CA . LYS A 1 104 ? -10.325 5.011 7.429 1.00 93.62 104 LYS A CA 1
ATOM 817 C C . LYS A 1 104 ? -11.744 4.446 7.317 1.00 93.62 104 LYS A C 1
ATOM 819 O O . LYS A 1 104 ? -12.346 4.162 8.346 1.00 93.62 104 LYS A O 1
ATOM 824 N N . GLU A 1 105 ? -12.233 4.191 6.103 1.00 95.25 105 GLU A N 1
ATOM 825 C CA . GLU A 1 105 ? -13.536 3.538 5.895 1.00 95.25 105 GLU A CA 1
ATOM 826 C C . GLU A 1 105 ? -13.577 2.140 6.547 1.00 95.25 105 GLU A C 1
ATOM 828 O O . GLU A 1 105 ? -14.534 1.796 7.245 1.00 95.25 105 GLU A O 1
ATOM 833 N N . TRP A 1 106 ? -12.506 1.352 6.398 1.00 95.25 106 TRP A N 1
ATOM 834 C CA . TRP A 1 106 ? -12.358 0.068 7.091 1.00 95.25 106 TRP A CA 1
ATOM 835 C C . TRP A 1 106 ? -12.343 0.198 8.609 1.00 95.25 106 TRP A C 1
ATOM 837 O O . TRP A 1 106 ? -13.020 -0.568 9.293 1.00 95.25 106 TRP A O 1
ATOM 847 N N . ARG A 1 107 ? -11.584 1.157 9.143 1.00 94.50 107 ARG A N 1
ATOM 848 C CA . ARG A 1 107 ? -11.514 1.429 10.581 1.00 94.50 107 ARG A CA 1
ATOM 849 C C . ARG A 1 107 ? -12.903 1.702 11.139 1.00 94.50 107 ARG A C 1
ATOM 851 O O . ARG A 1 107 ? -13.290 1.068 12.115 1.00 94.50 107 ARG A O 1
ATOM 858 N N . ASP A 1 108 ? -13.641 2.610 10.516 1.00 95.06 108 ASP A N 1
ATOM 859 C CA . ASP A 1 108 ? -14.949 3.035 11.007 1.00 95.06 108 ASP A CA 1
ATOM 860 C C . ASP A 1 108 ? -15.947 1.866 10.951 1.00 95.06 108 ASP A C 1
ATOM 862 O O . ASP A 1 108 ? -16.670 1.612 11.916 1.00 95.06 108 ASP A O 1
ATOM 866 N N . TYR A 1 109 ? -15.912 1.066 9.879 1.00 95.69 109 TYR A N 1
ATOM 867 C CA . TYR A 1 109 ? -16.701 -0.163 9.782 1.00 95.69 109 TYR A CA 1
ATOM 868 C C . TYR A 1 109 ? -16.370 -1.172 10.895 1.00 95.69 109 TYR A C 1
ATOM 870 O O . TYR A 1 109 ? -17.274 -1.705 11.536 1.00 95.69 109 TYR A O 1
ATOM 878 N N . LEU A 1 110 ? -15.086 -1.439 11.142 1.00 94.50 110 LEU A N 1
ATOM 879 C CA . LEU A 1 110 ? -14.633 -2.443 12.109 1.00 94.50 110 LEU A CA 1
ATOM 880 C C . LEU A 1 110 ? -14.868 -2.015 13.562 1.00 94.50 110 LEU A C 1
ATOM 882 O O . LEU A 1 110 ? -15.269 -2.844 14.380 1.00 94.50 110 LEU A O 1
ATOM 886 N N . LEU A 1 111 ? -14.685 -0.731 13.880 1.00 94.25 111 LEU A N 1
ATOM 887 C CA . LEU A 1 111 ? -15.011 -0.184 15.199 1.00 94.25 111 LEU A CA 1
ATOM 888 C C . LEU A 1 111 ? -16.509 -0.308 15.492 1.00 94.25 111 LEU A C 1
ATOM 890 O O . LEU A 1 111 ? -16.880 -0.7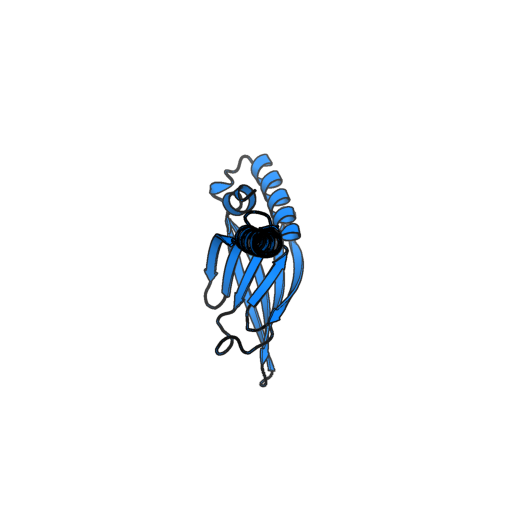55 16.575 1.00 94.25 111 LEU A O 1
ATOM 894 N N . ASN A 1 112 ? -17.368 -0.036 14.504 1.00 95.75 112 ASN A N 1
ATOM 895 C CA . ASN A 1 112 ? -18.818 -0.226 14.626 1.00 95.75 112 ASN A CA 1
ATOM 896 C C . ASN A 1 112 ? -19.225 -1.697 14.835 1.00 95.75 112 ASN A C 1
ATOM 898 O O . ASN A 1 112 ? -20.345 -1.979 15.260 1.00 95.75 112 ASN A O 1
ATOM 902 N N . LYS A 1 113 ? -18.333 -2.647 14.535 1.00 94.50 113 LYS A N 1
ATOM 903 C CA . LYS A 1 113 ? -18.512 -4.083 14.790 1.00 94.50 113 LYS A CA 1
ATOM 904 C C . LYS A 1 113 ? -17.833 -4.562 16.078 1.00 94.50 113 LYS A C 1
ATOM 906 O O . LYS A 1 113 ? -17.876 -5.755 16.361 1.00 94.50 113 LYS A O 1
ATOM 911 N N . GLY A 1 114 ? -17.226 -3.664 16.857 1.00 94.06 114 GLY A N 1
ATOM 912 C CA . GLY A 1 114 ? -16.518 -4.009 18.092 1.00 94.06 114 GLY A CA 1
ATOM 913 C C . GLY A 1 114 ? -15.218 -4.784 17.859 1.00 94.06 114 GLY A C 1
ATOM 914 O O . GLY A 1 114 ? -14.754 -5.494 18.749 1.00 94.06 114 GLY A O 1
ATOM 915 N N . CYS A 1 115 ? -14.634 -4.698 16.661 1.00 92.31 115 CYS A N 1
ATOM 916 C CA . CYS A 1 115 ? -13.416 -5.424 16.325 1.00 92.31 115 CYS A CA 1
ATOM 917 C C . CYS A 1 115 ? -12.154 -4.705 16.831 1.00 92.31 115 CYS A C 1
ATOM 919 O O . CYS A 1 115 ? -12.055 -3.479 16.796 1.00 92.31 115 CYS A O 1
ATOM 921 N N . ASN A 1 116 ? -11.137 -5.480 17.222 1.00 89.50 116 ASN A N 1
ATOM 922 C CA . ASN A 1 116 ? -9.813 -4.950 17.543 1.00 89.50 116 ASN A CA 1
ATOM 923 C C . ASN A 1 116 ? -8.988 -4.754 16.260 1.00 89.50 116 ASN A C 1
ATOM 925 O O . ASN A 1 116 ? -8.570 -5.721 15.623 1.00 89.50 116 ASN A O 1
ATOM 929 N N . LEU A 1 117 ? -8.719 -3.495 15.913 1.00 87.56 117 LEU A N 1
ATOM 930 C CA . LEU A 1 117 ? -8.024 -3.109 14.680 1.00 87.56 117 LEU A CA 1
ATOM 931 C C . LEU A 1 117 ? -6.578 -3.619 14.598 1.00 87.56 117 LEU A C 1
ATOM 933 O O . LEU A 1 117 ? -6.065 -3.807 13.499 1.00 87.56 117 LEU A O 1
ATOM 937 N N . ASN A 1 118 ? -5.924 -3.871 15.736 1.00 87.00 118 ASN A N 1
ATOM 938 C CA . ASN A 1 118 ? -4.544 -4.368 15.761 1.00 87.00 118 ASN A CA 1
ATOM 939 C C . ASN A 1 118 ? -4.420 -5.798 15.216 1.00 87.00 118 ASN A C 1
ATOM 941 O O . ASN A 1 118 ? -3.334 -6.207 14.809 1.00 87.00 118 ASN A O 1
ATOM 945 N N . LEU A 1 119 ? -5.525 -6.549 15.206 1.00 88.19 119 LEU A N 1
ATOM 946 C CA . LEU A 1 119 ? -5.575 -7.950 14.787 1.00 88.19 119 LEU A CA 1
ATOM 947 C C . LEU A 1 119 ? -6.036 -8.122 13.334 1.00 88.19 119 LEU A C 1
ATOM 949 O O . LEU A 1 119 ? -6.195 -9.251 12.875 1.00 88.19 119 LEU A O 1
ATOM 953 N N . ILE A 1 120 ? -6.284 -7.023 12.616 1.00 87.56 120 ILE A N 1
ATOM 954 C CA . ILE A 1 120 ? -6.869 -7.055 11.278 1.00 87.56 120 ILE A CA 1
ATOM 955 C C . ILE A 1 120 ? -5.880 -6.493 10.267 1.00 87.56 120 ILE A C 1
ATOM 957 O O . ILE A 1 120 ? -5.441 -5.344 10.357 1.00 87.56 120 ILE A O 1
ATOM 961 N N . ASN A 1 121 ? -5.593 -7.311 9.257 1.00 89.19 121 ASN A N 1
ATOM 962 C CA . ASN A 1 121 ? -4.846 -6.891 8.087 1.00 89.19 121 ASN A CA 1
ATOM 963 C C . ASN A 1 121 ? -5.797 -6.792 6.894 1.00 89.19 121 ASN A C 1
ATOM 965 O O . ASN A 1 121 ? -6.523 -7.742 6.594 1.00 89.19 121 ASN A O 1
ATOM 969 N N . ILE A 1 122 ? -5.781 -5.653 6.207 1.00 90.81 122 ILE A N 1
ATOM 970 C CA . ILE A 1 122 ? -6.574 -5.430 4.998 1.00 90.81 122 ILE A CA 1
ATOM 971 C C . ILE A 1 122 ? -5.713 -5.769 3.785 1.00 90.81 122 ILE A C 1
ATOM 973 O O . ILE A 1 122 ? -4.586 -5.293 3.655 1.00 90.81 122 ILE A O 1
ATOM 977 N N . GLY A 1 123 ? -6.240 -6.620 2.905 1.00 88.44 123 GLY A N 1
ATOM 978 C CA . GLY A 1 123 ? -5.565 -7.011 1.673 1.00 88.44 123 GLY A CA 1
ATOM 979 C C . GLY A 1 123 ? -5.617 -5.902 0.627 1.00 88.44 123 GLY A C 1
ATOM 980 O O . GLY A 1 123 ? -6.696 -5.525 0.170 1.00 88.44 123 GLY A O 1
ATOM 981 N N . VAL A 1 124 ? -4.447 -5.423 0.214 1.00 90.88 124 VAL A N 1
ATOM 982 C CA . VAL A 1 124 ? -4.277 -4.548 -0.948 1.00 90.88 124 VAL A CA 1
ATOM 983 C C . VAL A 1 124 ? -3.827 -5.394 -2.129 1.00 90.88 124 VAL A C 1
ATOM 985 O O . VAL A 1 124 ? -2.862 -6.147 -2.032 1.00 90.88 124 VAL A O 1
ATOM 988 N N . ILE A 1 125 ? -4.538 -5.300 -3.244 1.00 92.38 125 ILE A N 1
ATOM 989 C CA . ILE A 1 125 ? -4.235 -6.039 -4.466 1.00 92.38 125 ILE A CA 1
ATOM 990 C C . ILE A 1 125 ? -3.377 -5.146 -5.356 1.00 92.38 125 ILE A C 1
ATOM 992 O O . ILE A 1 125 ? -3.742 -4.015 -5.664 1.00 92.38 125 ILE A O 1
ATOM 996 N N . ILE A 1 126 ? -2.236 -5.673 -5.774 1.00 91.00 126 ILE A N 1
ATOM 997 C CA . ILE A 1 126 ? -1.273 -5.028 -6.653 1.00 91.00 126 ILE A CA 1
ATOM 998 C C . ILE A 1 126 ? -1.281 -5.808 -7.960 1.00 91.00 126 ILE A C 1
ATOM 1000 O O . ILE A 1 126 ? -0.866 -6.968 -8.003 1.00 91.00 126 ILE A O 1
ATOM 1004 N N . LEU A 1 127 ? -1.769 -5.162 -9.012 1.00 92.81 127 LEU A N 1
ATOM 1005 C CA . LEU A 1 127 ? -1.664 -5.621 -10.388 1.00 92.81 127 LEU A CA 1
ATOM 1006 C C . LEU A 1 127 ? -0.527 -4.839 -11.037 1.00 92.81 127 LEU A C 1
ATOM 1008 O O . LEU A 1 127 ? -0.605 -3.618 -11.109 1.00 92.81 127 LEU A O 1
ATOM 1012 N N . ALA A 1 128 ? 0.517 -5.513 -11.505 1.00 89.75 128 ALA A N 1
ATOM 1013 C CA . ALA A 1 128 ? 1.611 -4.848 -12.197 1.00 89.75 128 ALA A CA 1
ATOM 1014 C C . ALA A 1 128 ? 1.814 -5.415 -13.598 1.00 89.75 128 ALA A C 1
ATOM 1016 O O . ALA A 1 128 ? 1.850 -6.630 -13.767 1.00 89.75 128 ALA A O 1
ATOM 1017 N N . SER A 1 129 ? 1.976 -4.530 -14.576 1.00 90.88 129 SER A N 1
ATOM 1018 C CA . SER A 1 129 ? 2.347 -4.848 -15.953 1.00 90.88 129 SER A CA 1
ATOM 1019 C C . SER A 1 129 ? 3.792 -4.429 -16.176 1.00 90.88 129 SER A C 1
ATOM 1021 O O . SER A 1 129 ? 4.124 -3.253 -16.032 1.00 90.88 129 SER A O 1
ATOM 1023 N N . ILE A 1 130 ? 4.656 -5.388 -16.487 1.00 87.44 130 ILE A N 1
ATOM 1024 C CA . ILE A 1 130 ? 6.093 -5.176 -16.652 1.00 87.44 130 ILE A CA 1
ATOM 1025 C C . ILE A 1 130 ? 6.400 -5.210 -18.144 1.00 87.44 130 ILE A C 1
ATOM 1027 O O . ILE A 1 130 ? 6.087 -6.187 -18.828 1.00 87.44 130 ILE A O 1
ATOM 1031 N N . HIS A 1 131 ? 6.983 -4.125 -18.645 1.00 86.69 131 HIS A N 1
ATOM 1032 C CA . HIS A 1 131 ? 7.246 -3.929 -20.065 1.00 86.69 131 HIS A CA 1
ATOM 1033 C C . HIS A 1 131 ? 8.702 -4.277 -20.372 1.00 86.69 131 HIS A C 1
ATOM 1035 O O . HIS A 1 131 ? 9.612 -3.541 -19.992 1.00 86.69 131 HIS A O 1
ATOM 1041 N N . THR A 1 132 ? 8.931 -5.389 -21.068 1.00 83.81 132 THR A N 1
ATOM 1042 C CA . THR A 1 132 ? 10.269 -5.814 -21.497 1.00 83.81 132 THR A CA 1
ATOM 1043 C C . THR A 1 132 ? 10.414 -5.730 -23.015 1.00 83.81 132 THR A C 1
ATOM 1045 O O . THR A 1 132 ? 9.415 -5.647 -23.734 1.00 83.81 132 THR A O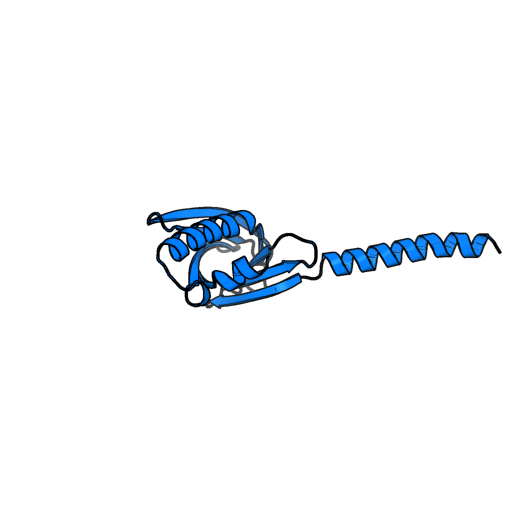 1
ATOM 1048 N N . PRO A 1 133 ? 11.648 -5.811 -23.547 1.00 83.19 133 PRO A N 1
ATOM 1049 C CA . PRO A 1 133 ? 11.867 -5.932 -24.985 1.00 83.19 133 PRO A CA 1
ATOM 1050 C C . PRO A 1 133 ? 11.174 -7.150 -25.618 1.00 83.19 133 PRO A C 1
ATOM 1052 O O . PRO A 1 133 ? 10.916 -7.142 -26.816 1.00 83.19 133 PRO A O 1
ATOM 1055 N N . GLN A 1 134 ? 10.887 -8.201 -24.839 1.00 85.12 134 GLN A N 1
ATOM 1056 C CA . GLN A 1 134 ? 10.252 -9.434 -25.319 1.00 85.12 134 GLN A CA 1
ATOM 1057 C C . GLN A 1 134 ? 8.718 -9.391 -25.261 1.00 85.12 134 GLN A C 1
ATOM 1059 O O . GLN A 1 134 ? 8.070 -10.279 -25.811 1.00 85.12 134 GLN A O 1
ATOM 1064 N N . GLY A 1 135 ? 8.128 -8.389 -24.603 1.00 85.88 135 GLY A N 1
ATOM 1065 C CA . GLY A 1 135 ? 6.682 -8.249 -24.468 1.00 85.88 135 GLY A CA 1
ATOM 1066 C C . GLY A 1 135 ? 6.257 -7.692 -23.112 1.00 85.88 135 GLY A C 1
ATOM 1067 O O . GLY A 1 135 ? 7.062 -7.181 -22.337 1.00 85.88 135 GLY A O 1
ATOM 1068 N N . VAL A 1 136 ? 4.959 -7.792 -22.825 1.00 87.50 136 VAL A N 1
ATOM 1069 C CA . VAL A 1 136 ? 4.379 -7.371 -21.544 1.00 87.50 136 VAL A CA 1
ATOM 1070 C C . VAL A 1 136 ? 3.926 -8.603 -20.778 1.00 87.50 136 VAL A C 1
ATOM 1072 O O . VAL A 1 136 ? 3.201 -9.434 -21.323 1.00 87.50 136 VAL A O 1
ATOM 1075 N N . TYR A 1 137 ? 4.321 -8.709 -19.511 1.00 86.44 137 TYR A N 1
ATOM 1076 C CA . TYR A 1 137 ? 3.793 -9.723 -18.601 1.00 86.44 137 TYR A CA 1
ATOM 1077 C C . TYR A 1 137 ? 3.188 -9.076 -17.360 1.00 86.44 137 TYR A C 1
ATOM 1079 O O . TYR A 1 137 ? 3.603 -7.997 -16.936 1.00 86.44 137 TYR A O 1
ATOM 1087 N N . ALA A 1 138 ? 2.179 -9.737 -16.793 1.00 87.44 138 ALA A N 1
ATOM 1088 C CA . ALA A 1 138 ? 1.439 -9.234 -15.647 1.00 87.44 138 ALA A CA 1
ATOM 1089 C C . ALA A 1 138 ? 1.706 -10.078 -14.398 1.00 87.44 138 ALA A C 1
ATOM 1091 O O . ALA A 1 138 ? 1.748 -11.308 -14.460 1.00 87.44 138 ALA A O 1
ATOM 1092 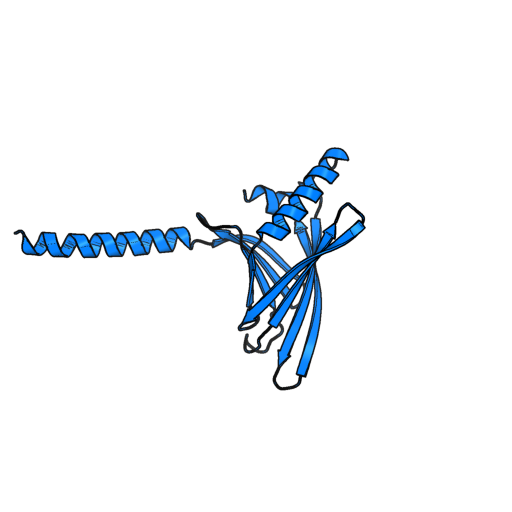N N . ILE A 1 139 ? 1.828 -9.414 -13.253 1.00 86.44 139 ILE A N 1
ATOM 1093 C CA . ILE A 1 139 ? 1.853 -10.044 -11.935 1.00 86.44 139 ILE A CA 1
ATOM 1094 C C . ILE A 1 139 ? 0.686 -9.530 -11.097 1.00 86.44 139 ILE A C 1
ATOM 1096 O O . ILE A 1 139 ? 0.351 -8.346 -11.121 1.00 86.44 139 ILE A O 1
ATOM 1100 N N . ILE A 1 140 ? 0.077 -10.432 -10.330 1.00 90.00 140 ILE A N 1
ATOM 1101 C CA . ILE A 1 140 ? -0.958 -10.101 -9.351 1.00 90.00 140 ILE A CA 1
ATOM 1102 C C . ILE A 1 140 ? -0.480 -10.593 -7.996 1.00 90.00 140 ILE A C 1
ATOM 1104 O O . ILE A 1 140 ? -0.134 -11.768 -7.839 1.00 90.00 140 ILE A O 1
ATOM 1108 N N . LYS A 1 141 ? -0.449 -9.695 -7.012 1.00 88.06 141 LYS A N 1
ATOM 1109 C CA . LYS A 1 141 ? -0.129 -10.024 -5.622 1.00 88.06 141 LYS A CA 1
ATOM 1110 C C . LYS A 1 141 ? -1.087 -9.324 -4.679 1.00 88.06 141 LYS A C 1
ATOM 1112 O O . LYS A 1 141 ? -1.441 -8.171 -4.888 1.00 88.06 141 LYS A O 1
ATOM 1117 N N . THR A 1 142 ? -1.462 -10.014 -3.611 1.00 87.88 142 THR A N 1
ATOM 1118 C CA . THR A 1 142 ? -2.211 -9.419 -2.507 1.00 87.88 142 THR A CA 1
ATOM 1119 C C . THR A 1 142 ? -1.274 -9.245 -1.326 1.00 87.88 142 THR A C 1
ATOM 1121 O O . THR A 1 142 ? -0.610 -10.193 -0.910 1.00 87.88 142 THR A O 1
ATOM 1124 N N . VAL A 1 143 ? -1.220 -8.029 -0.800 1.00 86.75 143 VAL A N 1
ATOM 1125 C CA . VAL A 1 143 ? -0.362 -7.628 0.309 1.00 86.75 143 VAL A CA 1
ATOM 1126 C C . VAL A 1 143 ? -1.266 -7.267 1.486 1.00 86.75 143 VAL A C 1
ATOM 1128 O O . VAL A 1 143 ? -1.965 -6.255 1.420 1.00 86.75 143 VAL A O 1
ATOM 1131 N N . PRO A 1 144 ? -1.327 -8.093 2.542 1.00 88.25 144 PRO A N 1
ATOM 1132 C CA . PRO A 1 144 ? -2.030 -7.735 3.762 1.00 88.25 144 PRO A CA 1
ATOM 1133 C C . PRO A 1 144 ? -1.246 -6.641 4.494 1.00 88.25 144 PRO A C 1
ATOM 1135 O O . PRO A 1 144 ? -0.066 -6.812 4.786 1.00 88.25 144 PRO A O 1
ATOM 1138 N N . LEU A 1 145 ? -1.911 -5.530 4.795 1.00 86.38 145 LEU A N 1
ATOM 1139 C CA . LEU A 1 145 ? -1.339 -4.412 5.546 1.00 86.38 145 LEU A CA 1
ATOM 1140 C C . LEU A 1 145 ? -2.074 -4.251 6.866 1.00 86.38 145 LEU A C 1
ATOM 1142 O O . LEU A 1 145 ? -3.307 -4.343 6.906 1.00 86.38 145 LEU A O 1
ATOM 1146 N N . ASN A 1 146 ? -1.338 -3.993 7.943 1.00 88.25 146 ASN A N 1
ATOM 1147 C CA . ASN A 1 146 ? -1.957 -3.860 9.251 1.00 88.25 146 ASN A CA 1
ATOM 1148 C C . ASN A 1 146 ? -2.634 -2.497 9.399 1.00 88.25 146 ASN A C 1
ATOM 1150 O O . ASN A 1 146 ? -1.988 -1.449 9.374 1.00 88.25 146 ASN A O 1
ATOM 1154 N N . LEU A 1 147 ? -3.947 -2.514 9.610 1.00 86.69 147 LEU A N 1
ATOM 1155 C CA . LEU A 1 147 ? -4.758 -1.302 9.624 1.00 86.69 147 LEU A CA 1
ATOM 1156 C C . LEU A 1 147 ? -4.304 -0.305 10.700 1.00 86.69 147 LEU A C 1
ATOM 1158 O O . LEU A 1 147 ? -4.187 0.892 10.432 1.00 86.69 147 LEU A O 1
ATOM 1162 N N . ALA A 1 148 ? -4.020 -0.803 11.906 1.00 86.00 148 ALA A N 1
ATOM 1163 C CA . ALA A 1 148 ? -3.609 0.025 13.032 1.00 86.00 148 ALA A CA 1
ATOM 1164 C C . ALA A 1 148 ? -2.211 0.623 12.837 1.00 86.00 148 ALA A C 1
ATOM 1166 O O . ALA A 1 148 ? -2.009 1.781 13.185 1.00 86.00 148 ALA A O 1
ATOM 1167 N N . LYS A 1 149 ? -1.263 -0.109 12.237 1.00 83.44 149 LYS A N 1
ATOM 1168 C CA . LYS A 1 149 ? 0.076 0.427 11.933 1.00 83.44 149 LYS A CA 1
ATOM 1169 C C . LYS A 1 149 ? 0.033 1.508 10.859 1.00 83.44 149 LYS A C 1
ATOM 1171 O O . LYS A 1 149 ? 0.631 2.564 11.034 1.00 83.44 149 LYS A O 1
ATOM 1176 N N . ILE A 1 150 ? -0.703 1.262 9.774 1.00 83.12 150 ILE A N 1
ATOM 1177 C CA . ILE A 1 150 ? -0.818 2.204 8.655 1.00 83.12 150 ILE A CA 1
ATOM 1178 C C . ILE A 1 150 ? -1.496 3.504 9.110 1.00 83.12 150 ILE A C 1
ATOM 1180 O O . ILE A 1 150 ? -0.987 4.590 8.847 1.00 83.12 150 ILE A O 1
ATOM 1184 N N . LEU A 1 151 ? -2.606 3.409 9.850 1.00 83.44 151 LEU A N 1
ATOM 1185 C CA . LEU A 1 151 ? -3.318 4.587 10.358 1.00 83.44 151 LEU A CA 1
ATOM 1186 C C . LEU A 1 151 ? -2.639 5.229 11.574 1.00 83.44 151 LEU A C 1
ATOM 1188 O O . LEU A 1 151 ? -2.737 6.437 11.754 1.00 83.44 151 LEU A O 1
ATOM 1192 N N . GLY A 1 152 ? -1.964 4.441 12.412 1.00 72.38 152 GLY A N 1
ATOM 1193 C CA . GLY A 1 152 ? -1.220 4.909 13.585 1.00 72.38 152 GLY A CA 1
ATOM 1194 C C . GLY A 1 152 ? 0.094 5.606 13.236 1.00 72.38 152 GLY A C 1
ATOM 1195 O O . GLY A 1 152 ? 0.675 6.265 14.088 1.00 72.38 152 GLY A O 1
ATOM 1196 N N . GLY A 1 153 ? 0.537 5.508 11.980 1.00 59.03 153 GLY A N 1
ATOM 1197 C CA . GLY A 1 153 ? 1.597 6.339 11.419 1.00 59.03 153 GLY A CA 1
ATOM 1198 C C . GLY A 1 153 ? 1.203 7.804 11.188 1.00 59.03 153 GLY A C 1
ATOM 1199 O O . GLY A 1 153 ? 2.002 8.525 10.586 1.00 59.03 153 GLY A O 1
ATOM 1200 N N . LEU A 1 154 ? -0.003 8.231 11.592 1.00 48.47 154 LEU A N 1
ATOM 1201 C CA . LEU A 1 154 ? -0.390 9.644 11.712 1.00 48.47 154 LEU A CA 1
ATOM 1202 C C . LEU A 1 154 ? 0.408 10.355 12.820 1.00 48.47 154 LEU A C 1
ATOM 1204 O O . LEU A 1 154 ? 0.977 9.688 13.710 1.00 48.47 154 LEU A O 1
#

Sequence (154 aa):
MGRRILILIPILLLMFNVVVNALINIEAPIEVCTYGNVTVNYLRGLFSEQVFRVIIRDSLNGAYSVVVTIYVWMPNREVKELGTYLGDAGVVYINATKLLTAFKEWRDYLLNKGCNLNLINIGVIILASIHTPQGVYAIIKTVPLNLAKILGGL